Protein AF-A0AAJ2NTB2-F1 (afdb_monomer_lite)

Secondary structure (DSSP, 8-state):
---HHHHHHHHHHHHHHHHTTHHHHHHHHHHHHHHHHHHHHHHSTTSEEESS-GGG--SS---EEESSHHHHHHHHHHHHHTT--S---

Foldseek 3Di:
DDPVVVVVVVVVVQVVCVVCVHPVNVVVVLCVVQCVVVVCQVPVVQQKAFPDDPVPADSPDTDIDGPDPVVRVVVVVVCVVVPDDPPPD

Sequence (89 aa):
TPPTFGIYMLGEVLNWVKDMGGITEMAKRNEEKAKLLYDVIDESNGFYVGHAEKDSRSLMNVTFRVKDEELEKKFLAEAGQEGFVGVKG

Organism: Alkalihalophilus pseudofirmus (NCBI:txid79885)

Structure (mmCIF, N/CA/C/O backbone):
data_AF-A0AAJ2NTB2-F1
#
_entry.id   AF-A0AAJ2NTB2-F1
#
loop_
_atom_site.group_PDB
_atom_site.id
_atom_site.type_symbol
_atom_site.label_atom_id
_atom_site.label_alt_id
_atom_site.label_comp_id
_atom_site.label_asym_id
_atom_site.label_entity_id
_atom_site.label_seq_id
_atom_site.pdbx_PDB_ins_code
_atom_site.Cartn_x
_atom_site.Cartn_y
_atom_site.Cartn_z
_atom_site.occupancy
_atom_site.B_iso_or_equiv
_atom_site.auth_seq_id
_atom_site.auth_comp_id
_atom_site.auth_asym_id
_atom_site.auth_atom_id
_atom_site.pdbx_PDB_model_num
ATOM 1 N N . THR A 1 1 ? 17.996 -23.217 -16.798 1.00 82.00 1 THR A N 1
ATOM 2 C CA . THR A 1 1 ? 16.911 -22.582 -17.573 1.00 82.00 1 THR A CA 1
ATOM 3 C C . THR A 1 1 ? 16.318 -21.460 -16.749 1.00 82.00 1 THR A C 1
ATOM 5 O O . THR A 1 1 ? 15.898 -21.751 -15.635 1.00 82.00 1 THR A O 1
ATOM 8 N N . PRO A 1 2 ? 16.351 -20.196 -17.202 1.00 91.38 2 PRO A N 1
ATOM 9 C CA . PRO A 1 2 ? 15.718 -19.096 -16.474 1.00 91.38 2 PRO A CA 1
ATOM 10 C C . PRO A 1 2 ? 14.181 -19.193 -16.550 1.00 91.38 2 PRO A C 1
ATOM 12 O O . PRO A 1 2 ? 13.665 -19.855 -17.455 1.00 91.38 2 PRO A O 1
ATOM 15 N N . PRO A 1 3 ? 13.438 -18.524 -15.650 1.00 96.06 3 PRO A N 1
ATOM 16 C CA . PRO A 1 3 ? 11.978 -18.457 -15.699 1.00 96.06 3 PRO A CA 1
ATOM 17 C C . PRO A 1 3 ? 11.528 -17.513 -16.827 1.00 96.06 3 PRO A C 1
ATOM 19 O O . PRO A 1 3 ? 11.113 -16.383 -16.582 1.00 96.06 3 PRO A O 1
ATOM 22 N N . THR A 1 4 ? 11.644 -17.963 -18.078 1.00 97.62 4 THR A N 1
ATOM 23 C CA . THR A 1 4 ? 11.426 -17.148 -19.289 1.00 97.62 4 THR A CA 1
ATOM 24 C C . THR A 1 4 ? 10.067 -16.453 -19.303 1.00 97.62 4 THR A C 1
ATOM 26 O O . THR A 1 4 ? 9.992 -15.273 -19.631 1.00 97.62 4 THR A O 1
ATOM 29 N N . PHE A 1 5 ? 9.011 -17.143 -18.866 1.00 97.62 5 PHE A N 1
ATOM 30 C CA . PHE A 1 5 ? 7.679 -16.551 -18.738 1.00 97.62 5 PHE A CA 1
ATOM 31 C C . PHE A 1 5 ? 7.616 -15.456 -17.662 1.00 97.62 5 PHE A C 1
ATOM 33 O O . PHE A 1 5 ? 7.053 -14.393 -17.898 1.00 97.62 5 PHE A O 1
ATOM 40 N N . GLY A 1 6 ? 8.242 -15.669 -16.500 1.00 98.25 6 GLY A N 1
ATOM 41 C CA . GLY A 1 6 ? 8.293 -14.658 -15.438 1.00 98.25 6 GLY A CA 1
ATOM 42 C C . GLY A 1 6 ? 9.054 -13.400 -15.863 1.00 98.25 6 GLY A C 1
ATOM 43 O O . GLY A 1 6 ? 8.634 -12.290 -15.554 1.00 98.25 6 GLY A O 1
ATOM 44 N N . ILE A 1 7 ? 10.133 -13.568 -16.633 1.00 98.19 7 ILE A N 1
ATOM 45 C CA . ILE A 1 7 ? 10.895 -12.452 -17.211 1.00 98.19 7 ILE A CA 1
ATOM 46 C C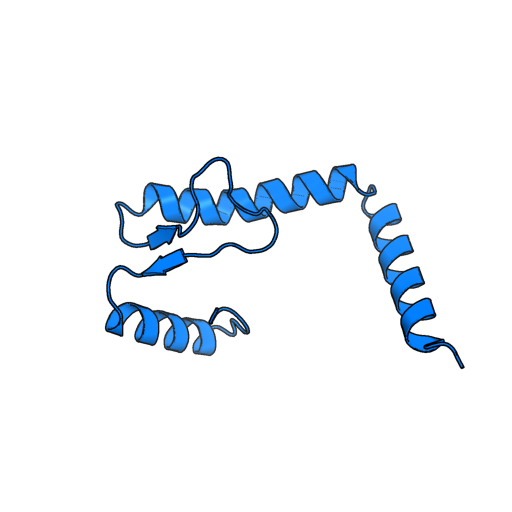 . ILE A 1 7 ? 10.034 -11.666 -18.205 1.00 98.19 7 ILE A C 1
ATOM 48 O O . ILE A 1 7 ? 10.040 -10.438 -18.176 1.00 98.19 7 ILE A O 1
ATOM 52 N N . TYR A 1 8 ? 9.275 -12.362 -19.053 1.00 98.06 8 TYR A N 1
ATOM 53 C CA . TYR A 1 8 ? 8.344 -11.723 -19.979 1.00 98.06 8 TYR A CA 1
ATOM 54 C C . TYR A 1 8 ? 7.281 -10.898 -19.233 1.00 98.06 8 TYR A C 1
ATOM 56 O O . TYR A 1 8 ? 7.141 -9.706 -19.496 1.00 98.06 8 TYR A O 1
ATOM 64 N N . MET A 1 9 ? 6.618 -11.489 -18.233 1.00 98.50 9 MET A N 1
ATOM 65 C CA . MET A 1 9 ? 5.602 -10.796 -17.429 1.00 98.50 9 MET A CA 1
ATOM 66 C C . MET A 1 9 ? 6.163 -9.578 -16.687 1.00 98.50 9 MET A C 1
ATOM 68 O O . MET A 1 9 ? 5.503 -8.544 -16.618 1.00 98.50 9 MET A O 1
ATOM 72 N N . LEU A 1 10 ? 7.391 -9.665 -16.162 1.00 98.12 10 LEU A N 1
ATOM 73 C CA . LEU A 1 10 ? 8.074 -8.510 -15.576 1.00 98.12 10 LEU A CA 1
ATOM 74 C C . LEU A 1 10 ? 8.249 -7.386 -16.607 1.00 98.12 10 LEU A C 1
ATOM 76 O O . LEU A 1 10 ? 8.018 -6.226 -16.279 1.00 98.12 10 LEU A O 1
ATOM 80 N N . GLY A 1 11 ? 8.629 -7.721 -17.843 1.00 98.25 11 GLY A N 1
ATOM 81 C CA . GLY A 1 11 ? 8.741 -6.757 -18.939 1.00 98.25 11 GLY A CA 1
ATOM 82 C C . GLY A 1 11 ? 7.435 -6.002 -19.196 1.00 98.25 11 GLY A C 1
ATOM 83 O O . GLY A 1 11 ? 7.447 -4.774 -19.260 1.00 98.25 11 GLY A O 1
ATOM 84 N N . GLU A 1 12 ? 6.311 -6.718 -19.251 1.00 98.38 12 GLU A N 1
ATOM 85 C CA . GLU A 1 12 ? 4.980 -6.120 -19.425 1.00 98.38 12 GLU A CA 1
ATOM 86 C C . GLU A 1 12 ? 4.614 -5.178 -18.266 1.00 98.38 12 GLU A C 1
ATOM 88 O O . GLU A 1 12 ? 4.185 -4.045 -18.491 1.00 98.38 12 GLU A O 1
ATOM 93 N N . VAL A 1 13 ? 4.864 -5.589 -17.015 1.00 98.19 13 VAL A N 1
ATOM 94 C CA . VAL A 1 13 ? 4.616 -4.740 -15.834 1.00 98.19 13 VAL A CA 1
ATOM 95 C C . VAL A 1 13 ? 5.481 -3.477 -15.865 1.00 98.19 13 VAL A C 1
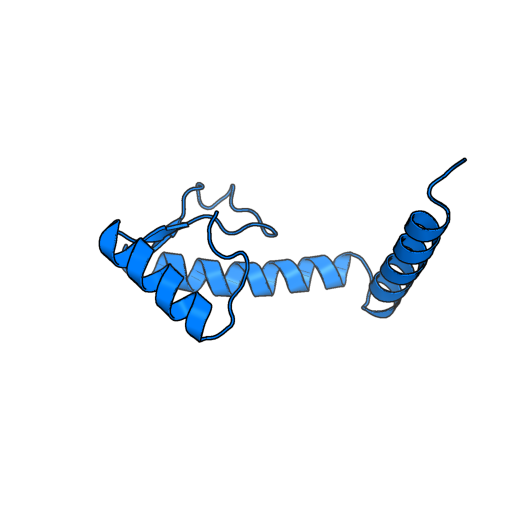ATOM 97 O O . VAL A 1 13 ? 4.997 -2.390 -15.553 1.00 98.19 13 VAL A O 1
ATOM 100 N N . LEU A 1 14 ? 6.751 -3.588 -16.262 1.00 98.19 14 LEU A N 1
ATOM 101 C CA . LEU A 1 14 ? 7.652 -2.438 -16.362 1.00 98.19 14 LEU A CA 1
ATOM 102 C C . LEU A 1 14 ? 7.232 -1.460 -17.466 1.00 98.19 14 LEU A C 1
ATOM 104 O O . LEU A 1 14 ? 7.353 -0.250 -17.268 1.00 98.19 14 LEU A O 1
ATOM 108 N N . ASN A 1 15 ? 6.743 -1.958 -18.605 1.00 98.06 15 ASN A N 1
ATOM 109 C CA . ASN A 1 15 ? 6.197 -1.111 -19.668 1.00 98.06 15 ASN A CA 1
ATOM 110 C C . ASN A 1 15 ? 4.951 -0.369 -19.179 1.00 98.06 15 ASN A C 1
ATOM 112 O O . ASN A 1 15 ? 4.902 0.855 -19.270 1.00 98.06 15 ASN A O 1
ATOM 116 N N . TRP A 1 16 ? 4.024 -1.077 -18.531 1.00 97.88 16 TRP A N 1
ATOM 117 C CA . TRP A 1 16 ? 2.845 -0.458 -17.931 1.00 97.88 16 TRP A CA 1
ATOM 118 C C . TRP A 1 16 ? 3.209 0.626 -16.904 1.00 97.88 16 TRP A C 1
ATOM 120 O O . TRP A 1 16 ? 2.662 1.724 -16.952 1.00 97.88 16 TRP A O 1
ATOM 130 N N . VAL A 1 17 ? 4.179 0.381 -16.012 1.00 98.00 17 VAL A N 1
ATOM 131 C CA . VAL A 1 17 ? 4.634 1.404 -15.049 1.00 98.00 17 VAL A CA 1
ATOM 132 C C . VAL A 1 17 ? 5.157 2.653 -15.763 1.00 98.00 17 VAL A C 1
ATOM 134 O O . VAL A 1 17 ? 4.870 3.764 -15.319 1.00 98.00 17 VAL A O 1
ATOM 137 N N . LYS A 1 18 ? 5.911 2.499 -16.859 1.00 97.62 18 LYS A N 1
ATOM 138 C CA . LYS A 1 18 ? 6.401 3.639 -17.652 1.00 97.62 18 LYS A CA 1
ATOM 139 C C . LYS A 1 18 ? 5.253 4.418 -18.291 1.00 97.62 18 LYS A C 1
ATOM 141 O O . LYS A 1 18 ? 5.229 5.639 -18.157 1.00 97.62 18 LYS A O 1
ATOM 146 N N . ASP A 1 19 ? 4.299 3.725 -18.909 1.00 97.94 19 ASP A N 1
ATOM 147 C CA . ASP A 1 19 ? 3.134 4.337 -19.566 1.00 97.94 19 ASP A CA 1
ATOM 148 C C . ASP A 1 19 ? 2.246 5.098 -18.573 1.00 97.94 19 ASP A C 1
ATOM 150 O O . ASP A 1 19 ? 1.659 6.128 -18.896 1.00 97.94 19 ASP A O 1
ATOM 154 N N . MET A 1 20 ? 2.207 4.629 -17.327 1.00 96.12 20 MET A N 1
ATOM 155 C CA . MET A 1 20 ? 1.486 5.257 -16.226 1.00 96.12 20 MET A CA 1
ATOM 156 C C . MET A 1 20 ? 2.208 6.465 -15.611 1.00 96.12 20 MET A C 1
ATOM 158 O O . MET A 1 20 ? 1.741 6.966 -14.597 1.00 96.12 20 MET A O 1
ATOM 162 N N . GLY A 1 21 ? 3.327 6.938 -16.173 1.00 96.44 21 GLY A N 1
ATOM 163 C CA . GLY A 1 21 ? 4.084 8.089 -15.653 1.00 96.44 21 GLY A CA 1
ATOM 164 C C . GLY A 1 21 ? 5.300 7.725 -14.793 1.00 96.44 21 GLY A C 1
ATOM 165 O O . GLY A 1 21 ? 5.911 8.594 -14.167 1.00 96.44 21 GLY A O 1
ATOM 166 N N . GLY A 1 22 ? 5.686 6.448 -14.772 1.00 97.56 22 GLY A N 1
ATOM 167 C CA . GLY A 1 22 ? 6.886 5.964 -14.098 1.00 97.56 22 GLY A CA 1
ATOM 168 C C . GLY A 1 22 ? 6.790 5.949 -12.571 1.00 97.56 22 GLY A C 1
ATOM 169 O O . GLY A 1 22 ? 5.719 6.013 -11.968 1.00 97.56 22 GLY A O 1
ATOM 170 N N . ILE A 1 23 ? 7.952 5.843 -11.923 1.00 96.94 23 ILE A N 1
ATOM 171 C CA . ILE A 1 23 ? 8.052 5.655 -10.467 1.00 96.94 23 ILE A CA 1
ATOM 172 C C . ILE A 1 23 ? 7.520 6.843 -9.658 1.00 96.94 23 ILE A C 1
ATOM 174 O O . ILE A 1 23 ? 7.002 6.637 -8.567 1.00 96.94 23 ILE A O 1
ATOM 178 N N . THR A 1 24 ? 7.613 8.065 -10.186 1.00 97.31 24 THR A N 1
ATOM 179 C CA . THR A 1 24 ? 7.124 9.270 -9.505 1.00 97.31 24 THR A CA 1
ATOM 180 C C . THR A 1 24 ? 5.604 9.246 -9.378 1.00 97.31 24 THR A C 1
ATOM 182 O O . THR A 1 24 ? 5.071 9.481 -8.298 1.00 97.31 24 THR A O 1
ATOM 185 N N . GLU A 1 25 ? 4.903 8.888 -10.454 1.00 97.62 25 GLU A N 1
ATOM 186 C CA . GLU A 1 25 ? 3.444 8.768 -10.439 1.00 97.62 25 GLU A CA 1
ATOM 187 C C . GLU A 1 25 ? 2.989 7.550 -9.617 1.00 97.62 25 GLU A C 1
ATOM 189 O O . GLU A 1 25 ? 2.009 7.627 -8.877 1.00 97.62 25 GLU A O 1
ATOM 194 N N . MET A 1 26 ? 3.743 6.443 -9.646 1.00 97.38 26 MET A N 1
ATOM 195 C CA . MET A 1 26 ? 3.483 5.298 -8.763 1.00 97.38 26 MET A CA 1
ATOM 196 C C . MET A 1 26 ? 3.635 5.650 -7.280 1.00 97.38 26 MET A C 1
ATOM 198 O O . MET A 1 26 ? 2.812 5.221 -6.472 1.00 97.38 26 MET A O 1
ATOM 202 N N . ALA A 1 27 ? 4.655 6.432 -6.913 1.00 97.25 27 ALA A N 1
ATOM 203 C CA . ALA A 1 27 ? 4.855 6.892 -5.540 1.00 97.25 27 ALA A CA 1
ATOM 204 C C . ALA A 1 27 ? 3.668 7.741 -5.072 1.00 97.25 27 ALA A C 1
ATOM 206 O O . ALA A 1 27 ? 3.049 7.402 -4.067 1.00 97.25 27 ALA A O 1
ATOM 207 N N . LYS A 1 28 ? 3.269 8.741 -5.868 1.00 97.81 28 LYS A N 1
ATOM 208 C CA . LYS A 1 28 ? 2.105 9.590 -5.582 1.00 97.81 28 LYS A CA 1
ATOM 209 C C . LYS A 1 28 ? 0.825 8.773 -5.377 1.00 97.81 28 LYS A C 1
ATOM 211 O O . LYS A 1 28 ? 0.123 8.954 -4.389 1.00 97.81 28 LYS A O 1
ATOM 216 N N . ARG A 1 29 ? 0.547 7.812 -6.262 1.00 96.94 29 ARG A N 1
ATOM 217 C CA . ARG A 1 29 ? -0.621 6.920 -6.133 1.00 96.94 29 ARG A CA 1
ATOM 218 C C . ARG A 1 29 ? -0.576 6.067 -4.871 1.00 96.94 29 ARG A C 1
ATOM 220 O O . ARG A 1 29 ? -1.614 5.797 -4.273 1.00 96.94 29 ARG A O 1
ATOM 227 N N . ASN A 1 30 ? 0.602 5.581 -4.489 1.00 97.44 30 ASN A N 1
ATOM 228 C CA . ASN A 1 30 ? 0.756 4.790 -3.271 1.00 97.44 30 ASN A CA 1
ATOM 229 C C . ASN A 1 30 ? 0.592 5.655 -2.016 1.00 97.44 30 ASN A C 1
ATOM 231 O O . ASN A 1 30 ? -0.075 5.216 -1.085 1.00 97.44 30 ASN A O 1
ATOM 235 N N . GLU A 1 31 ? 1.100 6.888 -2.024 1.00 97.44 31 GLU A N 1
ATOM 236 C CA . GLU A 1 31 ? 0.863 7.873 -0.964 1.00 97.44 31 GLU A CA 1
ATOM 237 C C . GLU A 1 31 ? -0.627 8.200 -0.814 1.00 97.44 31 GLU A C 1
ATOM 239 O O . GLU A 1 31 ? -1.148 8.132 0.295 1.00 97.44 31 GLU A O 1
ATOM 244 N N . GLU A 1 32 ? -1.339 8.471 -1.911 1.00 97.62 32 GLU A N 1
ATOM 245 C CA . GLU A 1 32 ? -2.780 8.767 -1.892 1.00 97.62 32 GLU A CA 1
ATOM 246 C C . GLU A 1 32 ? -3.608 7.597 -1.332 1.00 97.62 32 GLU A C 1
ATOM 248 O O . GLU A 1 32 ? -4.458 7.795 -0.462 1.00 97.62 32 GLU A O 1
ATOM 253 N N . LYS A 1 33 ? -3.332 6.363 -1.779 1.00 97.06 33 LYS A N 1
ATOM 254 C CA . LYS A 1 33 ? -4.012 5.157 -1.272 1.00 97.06 33 LYS A CA 1
ATOM 255 C C . LYS A 1 33 ? -3.715 4.901 0.205 1.00 97.06 33 LYS A C 1
ATOM 257 O O . LYS A 1 33 ? -4.630 4.599 0.966 1.00 97.06 33 LYS A O 1
ATOM 262 N N . ALA A 1 34 ? -2.444 4.985 0.602 1.00 97.38 34 ALA A N 1
ATOM 263 C CA . ALA A 1 34 ? -2.041 4.743 1.982 1.00 97.38 34 ALA A CA 1
ATOM 264 C C . ALA A 1 34 ? -2.636 5.802 2.913 1.00 97.38 34 ALA A C 1
ATOM 266 O O . ALA A 1 34 ? -3.165 5.459 3.968 1.00 97.38 34 ALA A O 1
ATOM 267 N N . LYS A 1 35 ? -2.616 7.071 2.489 1.00 97.19 35 LYS A N 1
ATOM 268 C CA . LYS A 1 35 ? -3.228 8.180 3.217 1.00 97.19 35 LYS A CA 1
ATOM 269 C C . LYS A 1 35 ? -4.712 7.937 3.467 1.00 97.19 35 LYS A C 1
ATOM 271 O O . LYS A 1 35 ? -5.134 8.038 4.609 1.00 97.19 35 LYS A O 1
ATOM 276 N N . LEU A 1 36 ? -5.475 7.530 2.449 1.00 97.62 36 LEU A N 1
ATOM 277 C CA . LEU A 1 36 ? -6.906 7.248 2.607 1.00 97.62 36 LEU A CA 1
ATOM 278 C C . LEU A 1 36 ? -7.186 6.240 3.736 1.00 97.62 36 LEU A C 1
ATOM 280 O O . LEU A 1 36 ? -8.113 6.430 4.516 1.00 97.62 36 LEU A O 1
ATOM 284 N N . LEU A 1 37 ? -6.381 5.180 3.841 1.00 96.06 37 LEU A N 1
ATOM 285 C CA . LEU A 1 37 ? -6.547 4.172 4.891 1.00 96.06 37 LEU A CA 1
ATOM 286 C C . LEU A 1 37 ? -6.051 4.665 6.256 1.00 96.06 37 LEU A C 1
ATOM 288 O O . LEU A 1 37 ? -6.708 4.429 7.268 1.00 96.06 37 LEU A O 1
ATOM 292 N N . TYR A 1 38 ? -4.905 5.347 6.303 1.00 97.12 38 TYR A N 1
ATOM 293 C CA . TYR A 1 38 ? -4.352 5.847 7.561 1.00 97.12 38 TYR A CA 1
ATOM 294 C C . TYR A 1 38 ? -5.163 6.990 8.166 1.00 97.12 38 TYR A C 1
ATOM 296 O O . TYR A 1 38 ? -5.283 7.026 9.389 1.00 97.12 38 TYR A O 1
ATOM 304 N N . ASP A 1 39 ? -5.749 7.864 7.348 1.00 97.00 39 ASP A N 1
ATOM 305 C CA . ASP A 1 39 ? -6.652 8.922 7.805 1.00 97.00 39 ASP A CA 1
ATOM 306 C C . ASP A 1 39 ? -7.868 8.288 8.505 1.00 97.00 39 ASP A C 1
ATOM 308 O O . ASP A 1 39 ? -8.181 8.641 9.639 1.00 97.00 39 ASP A O 1
ATOM 312 N N . VAL A 1 40 ? -8.467 7.241 7.914 1.00 96.56 40 VAL A N 1
ATOM 313 C CA . VAL A 1 40 ? -9.565 6.481 8.544 1.00 96.56 40 VAL A CA 1
ATOM 314 C C . VAL A 1 40 ? -9.137 5.852 9.871 1.00 96.56 40 VAL A C 1
ATOM 316 O O . VAL A 1 40 ? -9.906 5.875 10.831 1.00 96.56 40 VAL A O 1
ATOM 319 N N . ILE A 1 41 ? -7.928 5.289 9.953 1.00 95.31 41 ILE A N 1
ATOM 320 C CA . ILE A 1 41 ? -7.416 4.693 11.196 1.00 95.31 41 ILE A CA 1
ATOM 321 C C . ILE A 1 41 ? -7.237 5.767 12.276 1.00 95.31 41 ILE A C 1
ATOM 323 O O . ILE A 1 41 ? -7.691 5.583 13.407 1.00 95.31 41 ILE A O 1
ATOM 327 N N . ASP A 1 42 ? -6.609 6.888 11.932 1.00 95.50 42 ASP A N 1
ATOM 328 C CA . ASP A 1 42 ? -6.275 7.955 12.876 1.00 95.50 42 ASP A CA 1
ATOM 329 C C . ASP A 1 42 ? -7.517 8.721 13.361 1.00 95.50 42 ASP A C 1
ATOM 331 O O . ASP A 1 42 ? -7.578 9.115 14.527 1.00 95.50 42 ASP A O 1
ATOM 335 N N . GLU A 1 43 ? -8.528 8.883 12.505 1.00 96.56 43 GLU A N 1
ATOM 336 C CA . GLU A 1 43 ? -9.797 9.553 12.825 1.00 96.56 43 GLU A CA 1
ATOM 337 C C . GLU A 1 43 ? -10.815 8.624 13.515 1.00 96.56 43 GLU A C 1
ATOM 339 O O . GLU A 1 43 ? -11.870 9.067 13.97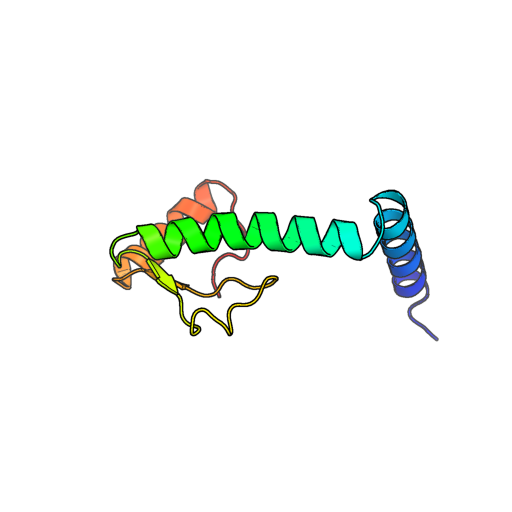2 1.00 96.56 43 GLU A O 1
ATOM 344 N N . SER A 1 44 ? -10.499 7.332 13.660 1.00 94.62 44 SER A N 1
ATOM 345 C CA . SER A 1 44 ? -11.418 6.319 14.202 1.00 94.62 44 SER A CA 1
ATOM 346 C C . SER A 1 44 ? -11.661 6.390 15.718 1.00 94.62 44 SER A C 1
ATOM 348 O O . SER A 1 44 ? -12.335 5.519 16.272 1.00 94.62 44 SER A O 1
ATOM 350 N N . ASN A 1 45 ? -11.090 7.376 16.421 1.00 93.25 45 ASN A N 1
ATOM 351 C CA . ASN A 1 45 ? -11.124 7.491 17.886 1.00 93.25 45 ASN A CA 1
ATOM 352 C C . ASN A 1 45 ? -10.700 6.193 18.611 1.00 93.25 45 ASN A C 1
ATOM 354 O O . ASN A 1 45 ? -11.252 5.826 19.652 1.00 93.25 45 ASN A O 1
ATOM 358 N N . GLY A 1 46 ? -9.717 5.483 18.047 1.00 91.00 46 GLY A N 1
ATOM 359 C CA . GLY A 1 46 ? -9.164 4.247 18.607 1.00 91.00 46 GLY A CA 1
ATOM 360 C C . GLY A 1 46 ? -10.003 2.993 18.353 1.00 91.00 46 GLY A C 1
ATOM 361 O O . GLY A 1 46 ? -9.784 1.978 19.016 1.00 91.00 46 GLY A O 1
ATOM 362 N N . PHE A 1 47 ? -10.968 3.039 17.429 1.00 93.44 47 PHE A N 1
ATOM 363 C CA . PHE A 1 47 ? -11.654 1.834 16.957 1.00 93.44 47 PHE A CA 1
ATOM 364 C C . PHE A 1 47 ? -10.717 0.959 16.112 1.00 93.44 47 PHE A C 1
ATOM 366 O O . PHE A 1 47 ? -10.627 -0.250 16.341 1.00 93.44 47 PHE A O 1
ATOM 373 N N . TYR A 1 48 ? -9.986 1.592 15.192 1.00 94.75 48 TYR A N 1
ATOM 374 C CA . TYR A 1 48 ? -8.867 1.001 14.470 1.00 94.75 48 TYR A CA 1
ATOM 375 C C . TYR A 1 48 ? -7.558 1.508 15.070 1.00 94.75 48 TYR A C 1
ATOM 377 O O . TYR A 1 48 ? -7.391 2.700 15.325 1.00 94.75 48 TYR A O 1
ATOM 385 N N . VAL A 1 49 ? -6.614 0.600 15.288 1.00 92.56 49 VAL A N 1
ATOM 386 C CA . VAL A 1 49 ? -5.323 0.915 15.900 1.00 92.56 49 VAL A CA 1
ATOM 387 C C . VAL A 1 49 ? -4.216 0.472 14.958 1.00 92.56 49 VAL A C 1
ATOM 389 O O . VAL A 1 49 ? -4.007 -0.723 14.752 1.00 92.56 49 VAL A O 1
ATOM 392 N N . GLY A 1 50 ? -3.511 1.437 14.367 1.00 93.06 50 GLY A N 1
ATOM 393 C CA . GLY A 1 50 ? -2.329 1.161 13.552 1.00 93.06 50 GLY A CA 1
ATOM 394 C C . GLY A 1 50 ? -1.218 0.524 14.390 1.00 93.06 50 GLY A C 1
ATOM 395 O O . GLY A 1 50 ? -0.994 0.930 15.527 1.00 93.06 50 GLY A O 1
ATOM 396 N N . HIS A 1 51 ? -0.523 -0.472 13.835 1.00 91.31 51 HIS A N 1
ATOM 397 C CA . HIS A 1 51 ? 0.537 -1.182 14.562 1.00 91.31 51 HIS A CA 1
ATOM 398 C C . HIS A 1 51 ? 1.856 -0.395 14.627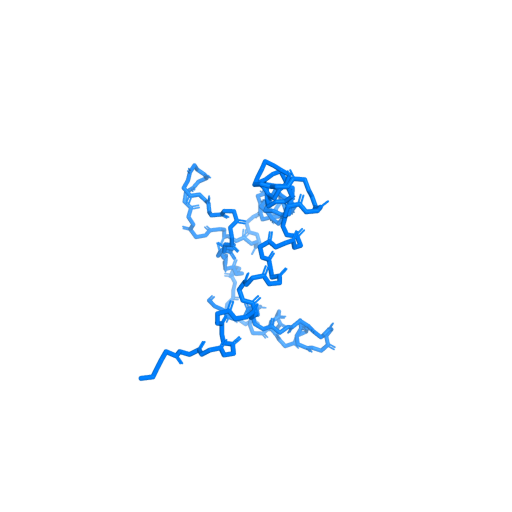 1.00 91.31 51 HIS A C 1
ATOM 400 O O . HIS A 1 51 ? 2.565 -0.454 15.627 1.00 91.31 51 HIS A O 1
ATOM 406 N N . ALA A 1 52 ? 2.193 0.316 13.549 1.00 92.69 52 ALA A N 1
ATOM 407 C CA . ALA A 1 52 ? 3.436 1.070 13.433 1.00 92.69 52 ALA A CA 1
ATOM 408 C C . ALA A 1 52 ? 3.282 2.529 13.894 1.00 92.69 52 ALA A C 1
ATOM 410 O O . ALA A 1 52 ? 2.234 3.153 13.687 1.00 92.69 52 ALA A O 1
ATOM 411 N N . GLU A 1 53 ? 4.375 3.085 14.424 1.00 93.88 53 GLU A N 1
ATOM 412 C CA . GLU A 1 53 ? 4.536 4.523 14.671 1.00 93.88 53 GLU A CA 1
ATOM 413 C C . GLU A 1 53 ? 4.299 5.331 13.390 1.00 93.88 53 GLU A C 1
ATOM 415 O O . GLU A 1 53 ? 4.648 4.876 12.296 1.00 93.88 53 GLU A O 1
ATOM 420 N N . LYS A 1 54 ? 3.726 6.537 13.513 1.00 92.56 54 LYS A N 1
ATOM 421 C CA . LYS A 1 54 ? 3.243 7.324 12.361 1.00 92.56 54 LYS A CA 1
ATOM 422 C C . LYS A 1 54 ? 4.306 7.539 11.280 1.00 92.56 54 LYS A C 1
ATOM 424 O O . LYS A 1 54 ? 4.017 7.328 10.106 1.00 92.56 54 LYS A O 1
ATOM 429 N N . ASP A 1 55 ? 5.534 7.851 11.683 1.00 94.62 55 ASP A N 1
ATOM 430 C CA . ASP A 1 55 ? 6.649 8.124 10.764 1.00 94.62 55 ASP A CA 1
ATOM 431 C C . ASP A 1 55 ? 7.281 6.855 10.162 1.00 94.62 55 ASP A C 1
ATOM 433 O O . ASP A 1 55 ? 8.113 6.934 9.263 1.00 94.62 55 ASP A O 1
ATOM 437 N N . SER A 1 56 ? 6.902 5.670 10.651 1.00 95.50 56 SER A N 1
ATOM 438 C CA . SER A 1 56 ? 7.396 4.364 10.181 1.00 95.50 56 SER A CA 1
ATOM 439 C C . SER A 1 56 ? 6.341 3.570 9.401 1.00 95.50 56 SER A C 1
ATOM 441 O O . SER A 1 56 ? 6.527 2.384 9.118 1.00 95.50 56 SER A O 1
ATOM 443 N N . ARG A 1 57 ? 5.211 4.201 9.067 1.00 95.62 57 ARG A N 1
ATOM 444 C CA . ARG A 1 57 ? 4.097 3.576 8.349 1.00 95.62 57 ARG A CA 1
ATOM 445 C C . ARG A 1 57 ? 4.469 3.244 6.904 1.00 95.62 57 ARG A C 1
ATOM 447 O O . ARG A 1 57 ? 5.060 4.046 6.186 1.00 95.62 57 ARG A O 1
ATOM 454 N N . SER A 1 58 ? 4.099 2.042 6.468 1.00 96.50 58 SER A N 1
ATOM 455 C CA . SER A 1 58 ? 4.359 1.582 5.104 1.00 96.50 58 SER A CA 1
ATOM 456 C C . SER A 1 58 ? 3.326 2.145 4.135 1.00 96.50 58 SER A C 1
ATOM 458 O O . SER A 1 58 ? 2.129 2.093 4.392 1.00 96.50 58 SER A O 1
ATOM 460 N N . LEU A 1 59 ? 3.779 2.577 2.958 1.00 96.75 59 LEU A N 1
ATOM 461 C CA . LEU A 1 59 ? 2.889 2.941 1.851 1.00 96.75 59 LEU A CA 1
ATOM 462 C C . LEU A 1 59 ? 2.356 1.719 1.078 1.00 96.75 59 LEU A C 1
ATOM 464 O O . LEU A 1 59 ? 1.544 1.875 0.170 1.00 96.75 59 LEU A O 1
ATOM 468 N N . MET A 1 60 ? 2.836 0.511 1.403 1.00 95.44 60 MET A N 1
ATOM 469 C CA . MET A 1 60 ? 2.492 -0.726 0.688 1.00 95.44 60 MET A CA 1
ATOM 470 C C . MET A 1 60 ? 1.618 -1.662 1.519 1.00 95.44 60 MET A C 1
ATOM 472 O O . MET A 1 60 ? 0.676 -2.237 0.985 1.00 95.44 60 MET A O 1
ATOM 476 N N . ASN A 1 61 ? 1.922 -1.812 2.811 1.00 95.19 61 ASN A N 1
ATOM 477 C CA . ASN A 1 61 ? 1.226 -2.740 3.701 1.00 95.19 61 ASN A CA 1
ATOM 478 C C . ASN A 1 61 ? 0.714 -2.002 4.941 1.00 95.19 61 ASN A C 1
ATOM 480 O O . ASN A 1 61 ? 1.483 -1.689 5.850 1.00 95.19 61 ASN A O 1
ATOM 484 N N . VAL A 1 62 ? -0.591 -1.743 4.982 1.00 94.44 62 VAL A N 1
ATOM 485 C CA . VAL A 1 62 ? -1.241 -1.056 6.103 1.00 94.44 62 VAL A CA 1
ATOM 486 C C . VAL A 1 62 ? -1.654 -2.083 7.154 1.00 94.44 62 VAL A C 1
ATOM 488 O O . VAL A 1 62 ? -2.629 -2.804 6.971 1.00 94.44 62 VAL A O 1
ATOM 491 N N . THR A 1 63 ? -0.908 -2.154 8.257 1.00 93.19 63 THR A N 1
ATOM 492 C CA . THR A 1 63 ? -1.189 -3.062 9.377 1.00 93.19 63 THR A CA 1
ATOM 493 C C . THR A 1 63 ? -1.923 -2.343 10.508 1.00 93.19 63 THR A C 1
ATOM 495 O O . THR A 1 63 ? -1.468 -1.317 11.029 1.00 93.19 63 THR A O 1
ATOM 498 N N . PHE A 1 64 ? -3.070 -2.889 10.908 1.00 93.25 64 PHE A N 1
ATOM 499 C CA . PHE A 1 64 ? -3.909 -2.351 11.975 1.00 93.25 64 PHE A CA 1
ATOM 500 C C . PHE A 1 64 ? -4.658 -3.473 12.696 1.00 93.25 64 PHE A C 1
ATOM 502 O O . PHE A 1 64 ? -4.821 -4.566 12.162 1.00 93.25 64 PHE A O 1
ATOM 509 N N . ARG A 1 65 ? -5.124 -3.190 13.911 1.00 91.44 65 ARG A N 1
ATOM 510 C CA . ARG A 1 65 ? -6.050 -4.043 14.658 1.00 91.44 65 ARG A CA 1
ATOM 511 C C . ARG A 1 65 ? -7.371 -3.334 14.887 1.00 91.44 65 ARG A C 1
ATOM 513 O O . ARG A 1 65 ? -7.430 -2.104 14.914 1.00 91.44 65 ARG A O 1
ATOM 520 N N . VAL A 1 66 ? -8.415 -4.125 15.092 1.00 92.06 66 VAL A N 1
ATOM 521 C CA . VAL A 1 66 ? -9.675 -3.649 15.665 1.00 92.06 66 VAL A CA 1
ATOM 522 C C . VAL A 1 66 ? -9.574 -3.789 17.183 1.00 92.06 66 VAL A C 1
ATOM 524 O O . VAL A 1 66 ? -8.890 -4.676 17.685 1.00 92.06 66 VAL A O 1
ATOM 527 N N . LYS A 1 67 ? -10.229 -2.899 17.927 1.00 83.94 67 LYS A N 1
ATOM 528 C CA . LYS A 1 67 ? -10.152 -2.843 19.396 1.00 83.94 67 LYS A CA 1
ATOM 529 C C . LYS A 1 67 ? -10.476 -4.163 20.126 1.00 83.94 67 LYS A C 1
ATOM 531 O O . LYS A 1 67 ? -10.038 -4.333 21.260 1.00 83.94 67 LYS A O 1
ATOM 536 N N . ASP A 1 68 ? -11.246 -5.059 19.512 1.00 87.75 68 ASP A N 1
ATOM 537 C CA . ASP A 1 68 ? -11.731 -6.307 20.109 1.00 87.75 68 ASP A CA 1
ATOM 538 C C . ASP A 1 68 ? -11.594 -7.481 19.122 1.00 87.75 68 ASP A C 1
ATOM 540 O O . ASP A 1 68 ? -11.853 -7.320 17.927 1.00 87.75 68 ASP A O 1
ATOM 544 N N . GLU A 1 69 ? -11.205 -8.660 19.614 1.00 87.50 69 GLU A N 1
ATOM 545 C CA . GLU A 1 69 ? -10.987 -9.852 18.780 1.00 87.50 69 GLU A CA 1
ATOM 546 C C . GLU A 1 69 ? -12.275 -10.389 18.132 1.00 87.50 69 GLU A C 1
ATOM 548 O O . GLU A 1 69 ? -12.239 -10.899 17.010 1.00 87.50 69 GLU A O 1
ATOM 553 N N . GLU A 1 70 ? -13.428 -10.274 18.794 1.00 91.62 70 GLU A N 1
ATOM 554 C CA . GLU A 1 70 ? -14.718 -10.668 18.221 1.00 91.62 70 GLU A CA 1
ATOM 555 C C . GLU A 1 70 ? -15.145 -9.689 17.122 1.00 91.62 70 GLU A C 1
ATOM 557 O O . GLU A 1 70 ? -15.671 -10.105 16.085 1.00 91.62 70 GLU A O 1
ATOM 562 N N . LEU A 1 71 ? -14.851 -8.395 17.293 1.00 91.75 71 LEU A N 1
ATOM 563 C CA . LEU A 1 71 ? -15.039 -7.405 16.229 1.00 91.75 71 LEU A CA 1
ATOM 564 C C . LEU A 1 71 ? -14.084 -7.636 15.053 1.00 91.75 71 LEU A C 1
ATOM 566 O O . LEU A 1 71 ? -14.501 -7.472 13.910 1.00 91.75 71 LEU A O 1
ATOM 570 N N . GLU A 1 72 ? -12.843 -8.061 15.302 1.00 91.38 72 GLU A N 1
ATOM 571 C CA . GLU A 1 72 ? -11.891 -8.425 14.245 1.00 91.38 72 GLU A CA 1
ATOM 572 C C . GLU A 1 72 ? -12.409 -9.621 13.426 1.00 91.38 72 GLU A C 1
ATOM 574 O O . GLU A 1 72 ? -12.430 -9.576 12.194 1.00 91.38 72 GLU A O 1
ATOM 579 N N . LYS A 1 73 ? -12.934 -10.664 14.088 1.00 92.06 73 LYS A N 1
ATOM 580 C CA . LYS A 1 73 ? -13.576 -11.803 13.403 1.00 92.06 73 LYS A CA 1
ATOM 581 C C . LYS A 1 73 ? -14.780 -11.368 12.572 1.00 92.06 73 LYS A C 1
ATOM 583 O O . LYS A 1 73 ? -14.923 -11.816 11.433 1.00 92.06 73 LYS A O 1
ATOM 588 N N . LYS A 1 74 ? -15.633 -10.499 13.126 1.00 93.94 74 LYS A N 1
ATOM 589 C CA . LYS A 1 74 ? -16.804 -9.964 12.421 1.00 93.94 74 LYS A CA 1
ATOM 590 C C . LYS A 1 74 ? -16.392 -9.146 11.195 1.00 93.94 74 LYS A C 1
ATOM 592 O O . LYS A 1 74 ? -16.924 -9.383 10.115 1.00 93.94 74 LYS A O 1
ATOM 597 N N . PHE A 1 75 ? -15.405 -8.264 11.343 1.00 93.69 75 PHE A N 1
ATOM 598 C CA . PHE A 1 75 ? -14.844 -7.474 10.248 1.00 93.69 75 PHE A CA 1
ATOM 599 C C . PHE A 1 75 ? -14.344 -8.368 9.109 1.00 93.69 75 PHE A C 1
ATOM 601 O O . PHE A 1 75 ? -14.708 -8.153 7.959 1.00 93.69 75 PHE A O 1
ATOM 608 N N . LEU A 1 76 ? -13.566 -9.411 9.419 1.00 93.25 76 LEU A N 1
ATOM 609 C CA . LEU A 1 76 ? -13.046 -10.333 8.405 1.00 93.25 76 LEU A CA 1
ATOM 610 C C . LEU A 1 76 ? -14.156 -11.121 7.694 1.00 93.25 76 LEU A C 1
ATOM 612 O O . LEU A 1 76 ? -14.058 -11.364 6.491 1.00 93.25 76 LEU A O 1
ATOM 616 N N . ALA A 1 77 ? -15.204 -11.520 8.420 1.00 94.19 77 ALA A N 1
ATOM 617 C CA . ALA A 1 77 ? -16.340 -12.228 7.839 1.00 94.19 77 ALA A CA 1
ATOM 618 C C . ALA A 1 77 ? -17.144 -11.332 6.883 1.00 94.19 77 ALA A C 1
ATOM 620 O O . ALA A 1 77 ? -17.441 -11.752 5.766 1.00 94.19 77 ALA A O 1
ATOM 621 N N . GLU A 1 78 ? -17.459 -10.104 7.299 1.00 95.94 78 GLU A N 1
ATOM 622 C CA . GLU A 1 78 ? -18.210 -9.140 6.484 1.00 95.94 78 GLU A CA 1
ATOM 623 C C . GLU A 1 78 ? -17.381 -8.654 5.288 1.00 95.94 78 GLU A C 1
ATOM 625 O O . GLU A 1 78 ? -17.873 -8.651 4.162 1.00 95.94 78 GLU A O 1
ATOM 630 N N . ALA A 1 79 ? -16.092 -8.364 5.483 1.00 94.94 79 ALA A N 1
ATOM 631 C CA . ALA A 1 79 ? -15.184 -8.018 4.390 1.00 94.94 79 ALA A CA 1
ATOM 632 C C . ALA A 1 79 ? -15.121 -9.140 3.337 1.00 94.94 79 ALA A C 1
ATOM 634 O O . ALA A 1 79 ? -15.179 -8.871 2.139 1.00 94.94 79 ALA A O 1
ATOM 635 N N . GLY A 1 80 ? -15.074 -10.404 3.771 1.00 94.38 80 GLY A N 1
ATOM 636 C CA . GLY A 1 80 ? -15.123 -11.548 2.862 1.00 94.38 80 GLY A CA 1
ATOM 637 C C . GLY A 1 80 ? -16.433 -11.648 2.069 1.00 94.38 80 GLY A C 1
ATOM 638 O O . GLY A 1 80 ? -16.398 -12.002 0.891 1.00 94.38 80 GLY A O 1
ATOM 639 N N . GLN A 1 81 ? -17.576 -11.312 2.678 1.00 96.19 81 GLN A N 1
ATOM 640 C CA . GLN A 1 81 ? -18.880 -11.285 1.998 1.00 96.19 81 GLN A CA 1
ATOM 641 C C . GLN A 1 81 ? -18.962 -10.174 0.943 1.00 96.19 81 GLN A C 1
ATOM 643 O O . GLN A 1 81 ? -19.525 -10.396 -0.126 1.00 96.19 81 GLN A O 1
ATOM 648 N N . GLU A 1 82 ? -18.332 -9.029 1.206 1.00 96.94 82 GLU A N 1
ATOM 649 C CA . GLU A 1 82 ? -18.208 -7.904 0.266 1.00 96.94 82 GLU A CA 1
ATOM 650 C C . GLU A 1 82 ? -17.097 -8.112 -0.788 1.00 96.94 82 GLU A C 1
ATOM 652 O O . GLU A 1 82 ? -16.814 -7.233 -1.602 1.00 96.94 82 GLU A O 1
ATOM 657 N N . GLY A 1 83 ? -16.455 -9.287 -0.805 1.00 95.62 83 GLY A N 1
ATOM 658 C CA . GLY A 1 83 ? -15.472 -9.670 -1.820 1.00 95.62 83 GLY A CA 1
ATOM 659 C C . GLY A 1 83 ? -14.037 -9.217 -1.541 1.00 95.62 83 GLY A C 1
ATOM 660 O O . GLY A 1 83 ? -13.171 -9.374 -2.405 1.00 95.62 83 GLY A O 1
ATOM 661 N N . PH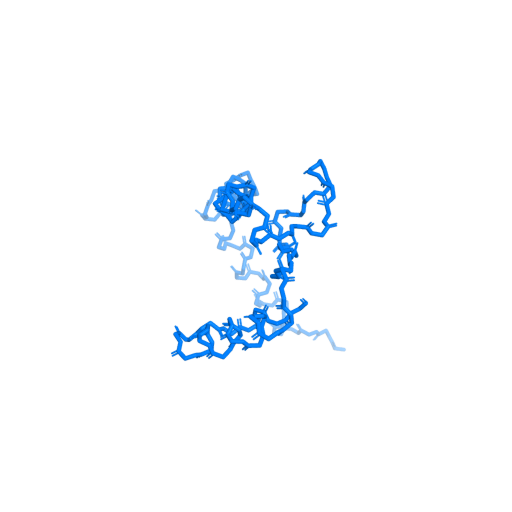E A 1 84 ? -13.743 -8.696 -0.348 1.00 95.06 84 PHE A N 1
ATOM 662 C CA . PHE A 1 84 ? -12.371 -8.393 0.049 1.00 95.06 84 PHE A CA 1
ATOM 663 C C . PHE A 1 84 ? -11.603 -9.681 0.360 1.00 95.06 84 PHE A C 1
ATOM 665 O O . PHE A 1 84 ? -11.964 -10.465 1.238 1.00 95.06 84 PHE A O 1
ATOM 672 N N . VAL A 1 85 ? -10.488 -9.880 -0.345 1.00 92.25 85 VAL A N 1
ATOM 673 C CA . VAL A 1 85 ? -9.597 -11.036 -0.190 1.00 92.25 85 VAL A CA 1
ATOM 674 C C . VAL A 1 85 ? -8.224 -10.557 0.274 1.00 92.25 85 VAL A C 1
ATOM 676 O O . VAL A 1 85 ? -7.732 -9.531 -0.185 1.00 92.25 85 VAL A O 1
ATOM 679 N N . GLY A 1 86 ? -7.589 -11.308 1.178 1.00 88.56 86 GLY A N 1
ATOM 680 C CA . GLY A 1 86 ? -6.226 -11.012 1.641 1.00 88.56 86 GLY A CA 1
ATOM 681 C C . GLY A 1 86 ? -6.122 -9.922 2.712 1.00 88.56 86 GLY A C 1
ATOM 68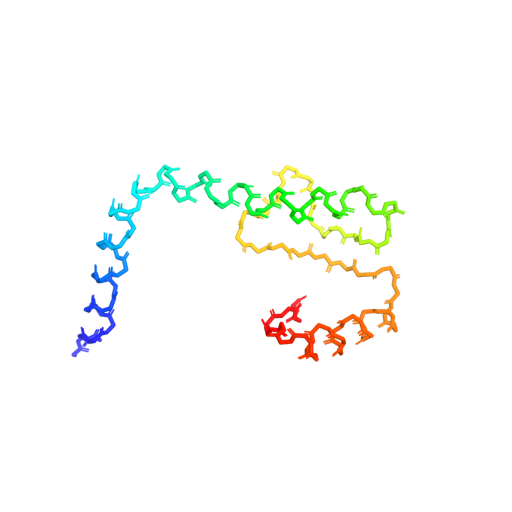2 O O . GLY A 1 86 ? -5.024 -9.467 2.996 1.00 88.56 86 GLY A O 1
ATOM 683 N N . VAL A 1 87 ? -7.240 -9.523 3.328 1.00 88.81 87 VAL A N 1
ATOM 684 C CA . VAL A 1 87 ? -7.273 -8.527 4.420 1.00 88.81 87 VAL A CA 1
ATOM 685 C C . VAL A 1 87 ? -6.903 -9.094 5.796 1.00 88.81 87 VAL A C 1
ATOM 687 O O . VAL A 1 87 ? -6.702 -8.339 6.739 1.00 88.81 87 VAL A O 1
ATOM 690 N N . LYS A 1 88 ? -6.810 -10.422 5.925 1.00 84.00 88 LYS A N 1
ATOM 691 C CA . LYS A 1 88 ? -6.326 -11.083 7.141 1.00 84.00 88 LYS A CA 1
ATOM 692 C C . LYS A 1 88 ? -4.796 -11.114 7.116 1.00 84.00 88 LYS A C 1
ATOM 694 O O . LYS A 1 88 ? -4.236 -11.861 6.310 1.00 84.00 88 LYS A O 1
ATOM 699 N N . GLY A 1 89 ? -4.145 -10.365 8.003 1.00 64.00 89 GLY A N 1
ATOM 700 C CA . GLY A 1 89 ? -2.685 -10.274 8.097 1.00 64.00 89 GLY A CA 1
ATOM 701 C C . GLY A 1 89 ? -2.214 -9.687 9.414 1.00 64.00 89 GLY A C 1
ATOM 702 O O . GLY A 1 89 ? -2.976 -8.892 10.001 1.00 64.00 89 GLY A O 1
#

Radius of gyration: 17.38 Å; chains: 1; bounding box: 36×32×40 Å

pLDDT: mean 94.5, std 4.7, range [64.0, 98.5]

InterPro domains:
  IPR000192 Aminotransferase class V domain [PF00266] (1-80)
  IPR015422 Pyridoxal phosphate-dependent transferase, small domain [G3DSA:3.90.1150.10] (8-89)
  IPR015424 Pyridoxal phosphate-dependent transferase [SSF53383] (1-89)
  IPR022278 Phosphoserine aminotransferase [PTHR43247] (1-89)